Protein AF-A0A0A8UPZ7-F1 (afdb_monomer_lite)

Sequence (97 aa):
MTIKATFFGPKSSGKTKLIRFLSFSEPLNHKYLPTIGYDFYTLTNQTGHNIQIWEGSLARRINFIQREAGKDIIDLEELNDIIAQKSNQSVHNSQPA

Structure (mmCIF, N/CA/C/O backbone):
data_AF-A0A0A8UPZ7-F1
#
_entry.id   AF-A0A0A8UPZ7-F1
#
loop_
_atom_site.group_PDB
_atom_site.id
_atom_site.type_symbol
_atom_site.label_atom_id
_atom_site.label_alt_id
_atom_site.label_comp_id
_atom_site.label_asym_id
_atom_site.label_entity_id
_atom_site.label_seq_id
_atom_site.pdbx_PDB_ins_code
_atom_site.Cartn_x
_atom_site.Cartn_y
_atom_site.Cartn_z
_atom_site.occupancy
_atom_site.B_iso_or_equiv
_atom_site.auth_seq_id
_atom_site.auth_comp_id
_atom_site.auth_asym_id
_atom_site.auth_atom_id
_atom_site.pdbx_PDB_model_num
ATOM 1 N N . MET A 1 1 ? -23.267 -0.836 5.253 1.00 76.69 1 MET A N 1
ATOM 2 C CA . MET A 1 1 ? -22.552 0.074 4.327 1.00 76.69 1 MET A CA 1
ATOM 3 C C . MET A 1 1 ? -21.064 -0.243 4.378 1.00 76.69 1 MET A C 1
ATOM 5 O O . MET A 1 1 ? -20.568 -0.563 5.455 1.00 76.69 1 MET A O 1
ATOM 9 N N . THR A 1 2 ? -20.371 -0.185 3.238 1.00 82.38 2 THR A N 1
ATOM 10 C CA . THR A 1 2 ? -18.934 -0.485 3.150 1.00 82.38 2 THR A CA 1
ATOM 11 C C . THR A 1 2 ? -18.200 0.673 2.496 1.00 82.38 2 THR A C 1
ATOM 13 O O . THR A 1 2 ? -18.582 1.106 1.413 1.00 82.38 2 THR A O 1
ATOM 16 N N . ILE A 1 3 ? -17.144 1.152 3.148 1.00 86.06 3 ILE A N 1
ATOM 17 C CA . ILE A 1 3 ? -16.238 2.174 2.621 1.00 86.06 3 ILE A CA 1
ATOM 18 C C . ILE A 1 3 ? -14.974 1.469 2.135 1.00 86.06 3 ILE A C 1
ATOM 20 O O . ILE A 1 3 ? -14.430 0.617 2.834 1.00 86.06 3 ILE A O 1
ATOM 24 N N . LYS A 1 4 ? -14.503 1.811 0.935 1.00 86.75 4 LYS A N 1
ATOM 25 C CA . LYS A 1 4 ? -13.227 1.324 0.399 1.00 86.75 4 LYS A CA 1
ATOM 26 C C . LYS A 1 4 ? -12.221 2.469 0.414 1.00 86.75 4 LYS A C 1
ATOM 28 O O . LYS A 1 4 ? -12.493 3.519 -0.160 1.00 86.75 4 LYS A O 1
ATOM 33 N N . ALA A 1 5 ? -11.084 2.261 1.065 1.00 83.62 5 ALA A N 1
ATOM 34 C CA . ALA A 1 5 ? -9.986 3.215 1.142 1.00 83.62 5 ALA A CA 1
ATOM 35 C C . ALA A 1 5 ? -8.731 2.602 0.510 1.00 83.62 5 ALA A C 1
ATOM 37 O O . ALA A 1 5 ? -8.333 1.488 0.853 1.00 83.62 5 ALA A O 1
ATOM 38 N N . THR A 1 6 ? -8.095 3.329 -0.406 1.00 83.25 6 THR A N 1
ATOM 39 C CA . THR A 1 6 ? -6.862 2.890 -1.069 1.00 83.25 6 THR A CA 1
ATOM 40 C C . THR A 1 6 ? -5.742 3.872 -0.772 1.00 83.25 6 THR A C 1
ATOM 42 O O . THR A 1 6 ? -5.905 5.076 -0.956 1.00 83.25 6 THR A O 1
ATOM 45 N N . PHE A 1 7 ? -4.601 3.357 -0.319 1.00 81.62 7 PHE A N 1
ATOM 46 C CA . PHE A 1 7 ? -3.441 4.175 0.022 1.00 81.62 7 PHE A CA 1
ATOM 47 C C . PHE A 1 7 ? -2.412 4.140 -1.107 1.00 81.62 7 PHE A C 1
ATOM 49 O O . PHE A 1 7 ? -1.857 3.087 -1.427 1.00 81.62 7 PHE A O 1
ATOM 56 N N . PHE A 1 8 ? -2.114 5.313 -1.663 1.00 77.50 8 PHE A N 1
ATOM 57 C CA . PHE A 1 8 ? -1.081 5.508 -2.677 1.00 77.50 8 PHE A CA 1
ATOM 58 C C . PHE A 1 8 ? 0.053 6.372 -2.129 1.00 77.50 8 PHE A C 1
ATOM 60 O O . PHE A 1 8 ? -0.157 7.251 -1.298 1.00 77.50 8 PHE A O 1
ATOM 67 N N . GLY A 1 9 ? 1.276 6.102 -2.576 1.00 76.94 9 GLY A N 1
ATOM 68 C CA . GLY A 1 9 ? 2.438 6.915 -2.230 1.00 76.94 9 GLY A CA 1
ATOM 69 C C . GLY A 1 9 ? 3.760 6.189 -2.480 1.00 76.94 9 GLY A C 1
ATOM 70 O O . GLY A 1 9 ? 3.746 4.970 -2.692 1.00 76.94 9 GLY A O 1
ATOM 71 N N . PRO A 1 10 ? 4.898 6.898 -2.399 1.00 71.25 10 PRO A N 1
ATOM 72 C CA . PRO A 1 10 ? 6.222 6.344 -2.675 1.00 71.25 10 PRO A CA 1
ATOM 73 C C . PRO A 1 10 ? 6.583 5.123 -1.820 1.00 71.25 10 PRO A C 1
ATOM 75 O O . PRO A 1 10 ? 5.999 4.864 -0.759 1.00 71.25 10 PRO A O 1
ATOM 78 N N . LYS A 1 11 ? 7.593 4.364 -2.256 1.00 71.81 11 LYS A N 1
ATOM 79 C CA . LYS A 1 11 ? 8.206 3.327 -1.414 1.00 71.81 11 LYS A CA 1
ATOM 80 C C . LYS A 1 11 ? 8.684 3.963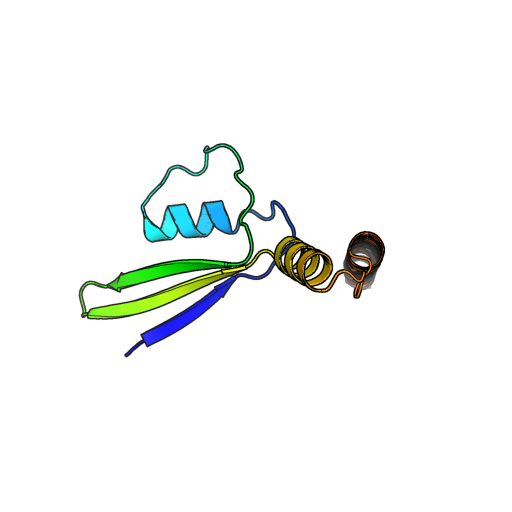 -0.101 1.00 71.81 11 LYS A C 1
ATOM 82 O O . LYS A 1 11 ? 9.139 5.100 -0.090 1.00 71.81 11 LYS A O 1
ATOM 87 N N . SER A 1 12 ? 8.539 3.238 1.006 1.00 73.50 12 SER A N 1
ATOM 88 C CA . SER A 1 12 ? 8.940 3.705 2.343 1.00 73.50 12 SER A CA 1
ATOM 89 C C . SER A 1 12 ? 8.212 4.953 2.874 1.00 73.50 12 SER A C 1
ATOM 91 O O . SER A 1 12 ? 8.606 5.472 3.911 1.00 73.50 12 SER A O 1
ATOM 93 N N . SER A 1 13 ? 7.100 5.390 2.267 1.00 81.00 13 SER A N 1
ATOM 94 C CA . SER A 1 13 ? 6.315 6.548 2.743 1.00 81.00 13 SER A CA 1
ATOM 95 C C . SER A 1 13 ? 5.508 6.304 4.034 1.00 81.00 13 SER A C 1
ATOM 97 O O . SER A 1 13 ? 4.663 7.114 4.393 1.00 81.00 13 SER A O 1
ATOM 99 N N . GLY A 1 14 ? 5.687 5.157 4.699 1.00 83.75 14 GLY A N 1
ATOM 100 C CA . GLY A 1 14 ? 5.009 4.835 5.960 1.00 83.75 14 GLY A CA 1
ATOM 101 C C . GLY A 1 14 ? 3.573 4.306 5.851 1.00 83.75 14 GLY A C 1
ATOM 102 O O . GLY A 1 14 ? 2.975 4.050 6.890 1.00 83.75 14 GLY A O 1
ATOM 103 N N . LYS A 1 15 ? 3.032 4.078 4.642 1.00 86.62 15 LYS A N 1
ATOM 104 C CA . LYS A 1 15 ? 1.662 3.549 4.429 1.00 86.62 15 LYS A CA 1
ATOM 105 C C . LYS A 1 15 ? 1.377 2.302 5.269 1.00 86.62 15 LYS A C 1
ATOM 107 O O . LYS A 1 15 ? 0.467 2.323 6.088 1.00 86.62 15 LYS A O 1
ATOM 112 N N . THR A 1 16 ? 2.224 1.283 5.147 1.00 83.56 16 THR A N 1
ATOM 113 C CA . THR A 1 16 ? 2.102 0.022 5.888 1.00 83.56 16 THR A CA 1
ATOM 114 C C . THR A 1 16 ? 2.097 0.246 7.398 1.00 83.56 16 THR A C 1
ATOM 116 O O . THR A 1 16 ? 1.280 -0.324 8.115 1.00 83.56 16 THR A O 1
ATOM 119 N N . LYS A 1 17 ? 2.974 1.135 7.890 1.00 84.06 17 LYS A N 1
ATOM 120 C CA . LYS A 1 17 ? 3.065 1.463 9.320 1.00 84.06 17 LYS A CA 1
ATOM 121 C C . LYS A 1 17 ? 1.790 2.128 9.822 1.00 84.06 17 LYS A C 1
ATOM 123 O O . LYS A 1 17 ? 1.279 1.746 10.869 1.00 84.06 17 LYS A O 1
ATOM 128 N N . LEU A 1 18 ? 1.276 3.092 9.062 1.00 84.69 18 LEU A N 1
ATOM 129 C CA . LEU A 1 18 ? 0.043 3.799 9.383 1.00 84.69 18 LEU A CA 1
ATOM 130 C C . LEU A 1 18 ? -1.155 2.846 9.387 1.00 84.69 18 LEU A C 1
ATOM 132 O O . LEU A 1 18 ? -1.929 2.846 10.338 1.00 84.69 18 LEU A O 1
ATOM 136 N N . ILE A 1 19 ? -1.286 2.004 8.360 1.00 85.12 19 ILE A N 1
ATOM 137 C CA . ILE A 1 19 ? -2.392 1.049 8.246 1.00 85.12 19 ILE A CA 1
ATOM 138 C C . ILE A 1 19 ? -2.359 0.056 9.403 1.00 85.12 19 ILE A C 1
ATOM 140 O O . ILE A 1 19 ? -3.386 -0.144 10.045 1.00 85.12 19 ILE A O 1
ATOM 144 N N . ARG A 1 20 ? -1.196 -0.523 9.718 1.00 82.56 20 ARG A N 1
ATOM 145 C CA . ARG A 1 20 ? -1.053 -1.471 10.832 1.00 82.56 20 ARG A CA 1
ATOM 146 C C . ARG A 1 20 ? -1.331 -0.836 12.190 1.00 82.56 20 ARG A C 1
ATOM 148 O O . ARG A 1 20 ? -2.000 -1.449 13.017 1.00 82.56 20 ARG A O 1
ATOM 155 N N . PHE A 1 21 ? -0.892 0.402 12.398 1.00 84.75 21 PHE A N 1
ATOM 156 C CA . PHE A 1 21 ? -1.211 1.156 13.607 1.00 84.75 21 PHE A CA 1
ATOM 157 C C . PHE A 1 21 ? -2.721 1.402 13.746 1.00 84.75 21 PHE A C 1
ATOM 159 O O . PHE A 1 21 ? -3.299 1.092 14.784 1.00 84.75 21 PHE A O 1
ATOM 166 N N . LEU A 1 22 ? -3.378 1.890 12.690 1.00 81.25 22 LEU A N 1
ATOM 167 C CA . LEU A 1 22 ? -4.821 2.163 12.704 1.00 81.25 22 LEU A CA 1
ATOM 168 C C . LEU A 1 22 ? -5.670 0.887 12.805 1.00 81.25 22 LEU A C 1
ATOM 170 O O . LEU A 1 22 ? -6.747 0.914 13.391 1.00 81.25 22 LEU A O 1
ATOM 174 N N . SER A 1 23 ? -5.196 -0.215 12.222 1.00 79.44 23 SER A N 1
ATOM 175 C CA . SER A 1 23 ? -5.949 -1.468 12.100 1.00 79.44 23 SER A CA 1
ATOM 176 C C . SER A 1 23 ? -5.782 -2.396 13.297 1.00 79.44 23 SER A C 1
ATOM 178 O O . SER A 1 23 ? -6.726 -3.076 13.687 1.00 79.44 23 SER A O 1
ATOM 180 N N . PHE A 1 24 ? -4.572 -2.448 13.854 1.00 80.94 24 PHE A N 1
ATOM 181 C CA . PHE A 1 24 ? -4.163 -3.471 14.819 1.00 80.94 24 PHE A CA 1
ATOM 182 C C . PHE A 1 24 ? -3.490 -2.886 16.063 1.00 80.94 24 PHE A C 1
ATOM 184 O O . PHE A 1 24 ? -3.014 -3.643 16.904 1.00 80.94 24 PHE A O 1
ATOM 191 N N . SER A 1 25 ? -3.401 -1.554 16.173 1.00 82.94 25 SER A N 1
ATOM 192 C CA . SER A 1 25 ? -2.658 -0.874 17.244 1.00 82.94 25 SER A CA 1
ATOM 193 C C . SER A 1 25 ? -1.196 -1.335 17.348 1.00 82.94 25 SER A C 1
ATOM 195 O O . SER A 1 25 ? -0.592 -1.290 18.418 1.00 82.94 25 SER A O 1
ATOM 197 N N . GLU A 1 26 ? -0.609 -1.773 16.226 1.00 83.31 26 GLU A N 1
ATOM 198 C CA . GLU A 1 26 ? 0.792 -2.180 16.185 1.00 83.31 26 GLU A CA 1
ATOM 199 C C . GLU A 1 26 ? 1.725 -0.978 16.415 1.00 83.31 26 GLU A C 1
ATOM 201 O O . GLU A 1 26 ? 1.490 0.111 15.878 1.00 83.31 26 GLU A O 1
ATOM 206 N N . PRO A 1 27 ? 2.837 -1.161 17.146 1.00 81.88 27 PRO A N 1
ATOM 207 C CA . PRO A 1 27 ? 3.819 -0.106 17.333 1.00 81.88 27 PRO A CA 1
ATOM 208 C C . PRO A 1 27 ? 4.474 0.301 16.003 1.00 81.88 27 PRO A C 1
ATOM 210 O O . PRO A 1 27 ? 4.876 -0.529 15.182 1.00 81.88 27 PRO A O 1
ATOM 213 N N . LEU A 1 28 ? 4.669 1.610 15.817 1.00 79.56 28 LEU A N 1
ATOM 214 C CA . LEU A 1 28 ? 5.256 2.201 14.603 1.00 79.56 28 LEU A CA 1
ATOM 215 C C . LEU A 1 28 ? 6.750 1.858 14.392 1.00 79.56 28 LEU A C 1
ATOM 217 O O . LEU A 1 28 ? 7.326 2.180 13.344 1.00 79.56 28 LEU A O 1
ATOM 221 N N . ASN A 1 29 ? 7.398 1.205 15.364 1.00 72.75 29 ASN A N 1
ATOM 222 C CA . ASN A 1 29 ? 8.842 0.941 15.351 1.00 72.75 29 ASN A CA 1
ATOM 223 C C . ASN A 1 29 ? 9.272 -0.323 14.575 1.00 72.75 29 ASN A C 1
ATOM 225 O O . ASN A 1 29 ? 10.465 -0.597 14.486 1.00 72.75 29 ASN A O 1
ATOM 229 N N . HIS A 1 30 ? 8.351 -1.071 13.966 1.00 68.56 30 HIS A N 1
ATOM 230 C CA . HIS A 1 30 ? 8.700 -2.322 13.295 1.00 68.56 30 HIS A CA 1
ATOM 231 C C . HIS A 1 30 ? 9.579 -2.127 12.042 1.00 68.56 30 HIS A C 1
ATOM 233 O O . HIS A 1 30 ? 9.529 -1.099 11.345 1.00 68.56 30 HIS A O 1
ATOM 239 N N . LYS A 1 31 ? 10.395 -3.154 11.757 1.00 74.0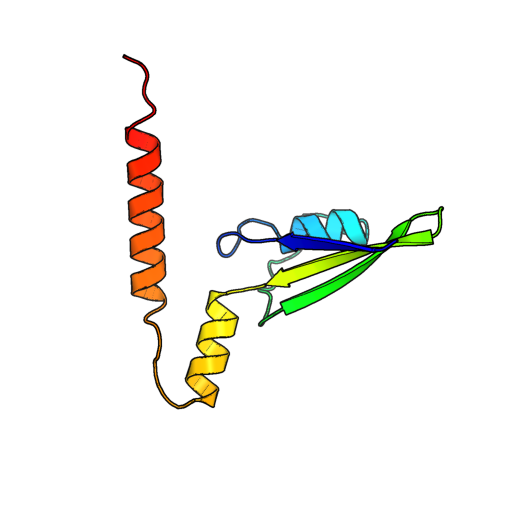6 31 LYS A N 1
ATOM 240 C CA . LYS A 1 31 ? 11.269 -3.239 10.578 1.00 74.06 31 LYS A CA 1
ATOM 241 C C . LYS A 1 31 ? 10.428 -3.147 9.305 1.00 74.06 31 LYS A C 1
ATOM 243 O O . LYS A 1 31 ? 9.399 -3.806 9.189 1.00 74.06 31 LYS A O 1
ATOM 248 N N . TYR A 1 32 ? 10.876 -2.335 8.348 1.00 70.94 32 TYR A N 1
ATOM 249 C CA . TYR A 1 32 ? 10.184 -2.185 7.071 1.00 70.94 32 TYR A CA 1
ATOM 250 C C . TYR A 1 32 ? 10.174 -3.515 6.312 1.00 70.94 32 TYR A C 1
ATOM 252 O O . TYR A 1 32 ? 11.223 -4.008 5.891 1.00 70.94 32 TYR A O 1
ATOM 260 N N . LEU A 1 33 ? 8.978 -4.069 6.131 1.00 66.88 33 LEU A N 1
ATOM 261 C CA . LEU A 1 33 ? 8.719 -5.160 5.208 1.00 66.88 33 LEU A CA 1
ATOM 262 C C . LEU A 1 33 ? 7.976 -4.569 4.012 1.00 66.88 33 LEU A C 1
ATOM 264 O O . LEU A 1 33 ? 6.880 -4.037 4.175 1.00 66.88 33 LEU A O 1
ATOM 268 N N . PRO A 1 34 ? 8.572 -4.584 2.816 1.00 65.31 34 PRO A N 1
ATOM 269 C CA . PRO A 1 34 ? 7.905 -4.038 1.648 1.00 65.31 34 PRO A CA 1
ATOM 270 C C . PRO A 1 34 ? 6.678 -4.897 1.283 1.00 65.31 34 PRO A C 1
ATOM 272 O O . PRO A 1 34 ? 6.794 -6.122 1.197 1.00 65.31 34 PRO A O 1
ATOM 275 N N . THR A 1 35 ? 5.539 -4.258 0.996 1.00 66.12 35 THR A N 1
ATOM 276 C CA . THR A 1 35 ? 4.318 -4.885 0.447 1.00 66.12 35 THR A CA 1
ATOM 277 C C . THR A 1 35 ? 4.575 -5.475 -0.940 1.00 66.12 35 THR A C 1
ATOM 279 O O . THR A 1 35 ? 5.264 -4.859 -1.761 1.00 66.12 35 THR A O 1
ATOM 282 N N . ILE A 1 36 ? 4.070 -6.679 -1.222 1.00 65.25 36 ILE A N 1
ATOM 283 C CA . ILE A 1 36 ? 4.153 -7.325 -2.544 1.00 65.25 36 ILE A CA 1
ATOM 284 C C . ILE A 1 36 ? 2.776 -7.266 -3.200 1.00 65.25 36 ILE A C 1
ATOM 286 O O . ILE A 1 36 ? 1.841 -7.905 -2.739 1.00 65.25 36 ILE A O 1
ATOM 290 N N . GLY A 1 37 ? 2.647 -6.527 -4.305 1.00 70.00 37 GLY A N 1
ATOM 291 C CA . GLY A 1 37 ? 1.364 -6.405 -4.993 1.00 70.00 37 GLY A CA 1
ATOM 292 C C . GLY A 1 37 ? 0.371 -5.581 -4.177 1.00 70.00 37 GLY A C 1
ATOM 293 O O . GLY A 1 37 ? 0.509 -4.359 -4.160 1.00 70.00 37 GLY A O 1
ATOM 294 N N . TYR A 1 38 ? -0.603 -6.247 -3.547 1.00 74.38 38 TYR A N 1
ATOM 295 C CA . TYR A 1 38 ? -1.638 -5.626 -2.719 1.00 74.38 38 TYR A CA 1
ATOM 296 C C . TYR A 1 38 ? -1.840 -6.376 -1.400 1.00 74.38 38 TYR A C 1
ATOM 298 O O . TYR A 1 38 ? -2.051 -7.587 -1.419 1.00 74.38 38 TYR A O 1
ATOM 306 N N . ASP A 1 39 ? -1.858 -5.630 -0.298 1.00 74.81 39 ASP A N 1
ATOM 307 C CA . ASP A 1 39 ? -2.333 -6.086 1.005 1.00 74.81 39 ASP A CA 1
ATOM 308 C C . ASP A 1 39 ? -3.763 -5.576 1.244 1.00 74.81 39 ASP A C 1
ATOM 310 O O . ASP A 1 39 ? -4.126 -4.457 0.858 1.00 74.81 39 ASP A O 1
ATOM 314 N N . PHE A 1 40 ? -4.581 -6.418 1.877 1.00 81.56 40 PHE A N 1
ATOM 315 C CA . PHE A 1 40 ? -6.001 -6.168 2.108 1.00 81.56 40 PHE A CA 1
ATOM 316 C C . PHE A 1 40 ? -6.326 -6.292 3.588 1.00 81.56 40 PHE A C 1
ATOM 318 O O .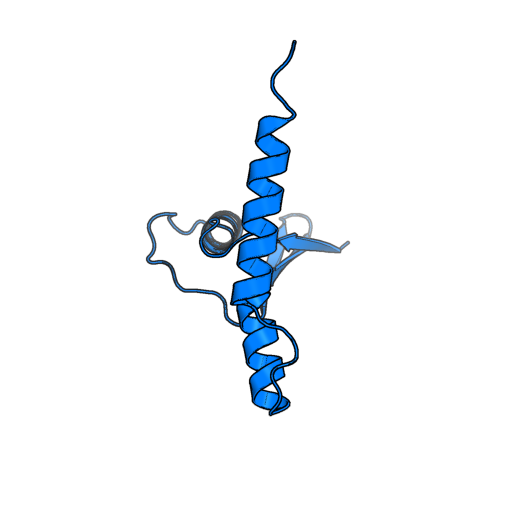 PHE A 1 40 ? -6.052 -7.320 4.207 1.00 81.56 40 PHE A O 1
ATOM 325 N N . TYR A 1 41 ? -6.984 -5.274 4.132 1.00 82.44 41 TYR A N 1
ATOM 326 C CA . TYR A 1 41 ? -7.454 -5.273 5.513 1.00 82.44 41 TYR A CA 1
ATOM 327 C C . TYR A 1 41 ? -8.927 -4.883 5.553 1.00 82.44 41 TYR A C 1
ATOM 329 O O . TYR A 1 41 ? -9.372 -4.034 4.785 1.00 82.44 41 TYR A O 1
ATOM 337 N N . THR A 1 42 ? -9.699 -5.500 6.443 1.00 83.12 42 THR A N 1
ATOM 338 C CA . THR A 1 42 ? -11.077 -5.076 6.715 1.00 83.12 42 THR A CA 1
ATOM 339 C C . THR A 1 42 ? -11.182 -4.692 8.177 1.00 83.12 42 THR A C 1
ATOM 341 O O . THR A 1 42 ? -10.897 -5.507 9.049 1.00 83.12 42 THR A O 1
ATOM 344 N N . LEU A 1 43 ? -11.586 -3.452 8.430 1.00 83.25 43 LEU A N 1
ATOM 345 C CA . LEU A 1 43 ? -11.902 -2.945 9.756 1.00 83.25 43 LEU A CA 1
ATOM 346 C C . LEU A 1 43 ? -13.410 -2.869 9.900 1.00 83.25 43 LEU A C 1
ATOM 348 O O . LEU A 1 43 ? -14.083 -2.260 9.070 1.00 83.25 43 LEU A O 1
ATOM 352 N N . THR A 1 44 ? -13.933 -3.460 10.962 1.00 82.31 44 THR A N 1
ATOM 353 C CA . THR A 1 44 ? -15.352 -3.382 11.299 1.00 82.31 44 THR A CA 1
ATOM 354 C C . THR A 1 44 ? -15.493 -2.526 12.544 1.00 82.31 44 THR A C 1
ATOM 356 O O . THR A 1 44 ? -14.852 -2.793 13.559 1.00 82.31 44 THR A O 1
ATOM 359 N N . ASN A 1 45 ? -16.296 -1.466 12.467 1.00 80.50 45 ASN A N 1
ATOM 360 C CA . ASN A 1 45 ? -16.562 -0.632 13.635 1.00 80.50 45 ASN A CA 1
ATOM 361 C C . ASN A 1 45 ? -17.640 -1.266 14.543 1.00 80.50 45 ASN A C 1
ATOM 363 O O . ASN A 1 45 ? -18.311 -2.230 14.171 1.00 80.50 45 ASN A O 1
ATOM 367 N N . GLN A 1 46 ? -17.854 -0.681 15.724 1.00 79.38 46 GLN A N 1
ATOM 368 C CA . GLN A 1 46 ? -18.846 -1.158 16.704 1.00 79.38 46 GLN A CA 1
ATOM 369 C C . GLN A 1 46 ? -20.299 -1.107 16.198 1.00 79.38 46 GLN A C 1
ATOM 371 O O . GLN A 1 46 ? -21.157 -1.799 16.733 1.00 79.38 46 GLN A O 1
ATOM 376 N N . THR A 1 47 ? -20.582 -0.318 15.157 1.00 83.25 47 THR A N 1
ATOM 377 C CA . THR A 1 47 ? -21.911 -0.221 14.532 1.00 83.25 47 THR A CA 1
ATOM 378 C C . THR A 1 47 ? -22.064 -1.146 13.316 1.00 83.25 47 THR A C 1
ATOM 380 O O . THR A 1 47 ? -23.047 -1.031 12.590 1.00 83.25 47 THR A O 1
ATOM 383 N N . GLY A 1 48 ? -21.093 -2.028 13.045 1.00 79.88 48 GLY A N 1
ATOM 384 C CA . GLY A 1 48 ? -21.133 -2.994 11.939 1.00 79.88 48 GLY A CA 1
ATOM 385 C C . GLY A 1 48 ? -20.798 -2.426 10.551 1.00 79.88 48 GLY A C 1
ATOM 386 O O . GLY A 1 48 ? -20.997 -3.099 9.539 1.00 79.88 48 GLY A O 1
ATOM 387 N N . HIS A 1 49 ? -20.299 -1.191 10.463 1.00 85.00 49 HIS A N 1
ATOM 388 C CA . HIS A 1 49 ? -19.785 -0.625 9.218 1.00 85.00 49 HIS A CA 1
ATOM 389 C C . HIS A 1 49 ? -18.387 -1.159 8.917 1.00 85.00 49 HIS A C 1
ATOM 391 O O . HIS A 1 49 ? -17.522 -1.196 9.792 1.00 85.00 49 HIS A O 1
ATOM 397 N N . ASN A 1 50 ? -18.163 -1.513 7.651 1.00 86.69 50 ASN A N 1
ATOM 398 C CA . ASN A 1 50 ? -16.902 -2.085 7.193 1.00 86.69 50 ASN A CA 1
ATOM 399 C C . ASN A 1 50 ? -16.086 -1.048 6.419 1.00 86.69 50 ASN A C 1
ATOM 401 O O . ASN A 1 50 ? -16.592 -0.430 5.481 1.00 86.69 50 ASN A O 1
ATOM 405 N N . ILE A 1 51 ? -14.811 -0.914 6.766 1.00 85.50 51 ILE A N 1
ATOM 406 C CA . ILE A 1 51 ? -13.803 -0.185 6.004 1.00 85.50 51 ILE A CA 1
ATOM 407 C C . ILE A 1 51 ? -12.848 -1.215 5.412 1.00 85.50 51 ILE A C 1
ATOM 409 O O . ILE A 1 51 ? -12.174 -1.936 6.141 1.00 85.50 51 ILE A O 1
ATOM 413 N N . GLN A 1 52 ? -12.789 -1.291 4.089 1.00 88.06 52 GLN A N 1
ATOM 414 C CA . GLN A 1 52 ? -11.824 -2.117 3.375 1.00 88.06 52 GLN A CA 1
ATOM 415 C C . GLN A 1 52 ? -10.627 -1.255 2.989 1.00 88.06 52 GLN A C 1
ATOM 417 O O . GLN A 1 52 ? -10.767 -0.314 2.209 1.00 88.06 52 GLN A O 1
ATOM 422 N N . ILE A 1 53 ? -9.457 -1.587 3.518 1.00 84.19 53 ILE A N 1
ATOM 423 C CA . ILE A 1 53 ? -8.192 -0.915 3.243 1.00 84.19 53 ILE A CA 1
ATOM 424 C C . ILE A 1 53 ? -7.413 -1.733 2.220 1.00 84.19 53 ILE A C 1
ATOM 426 O O . ILE A 1 53 ? -7.200 -2.931 2.401 1.00 84.19 53 ILE A O 1
ATOM 430 N N . TRP A 1 54 ? -7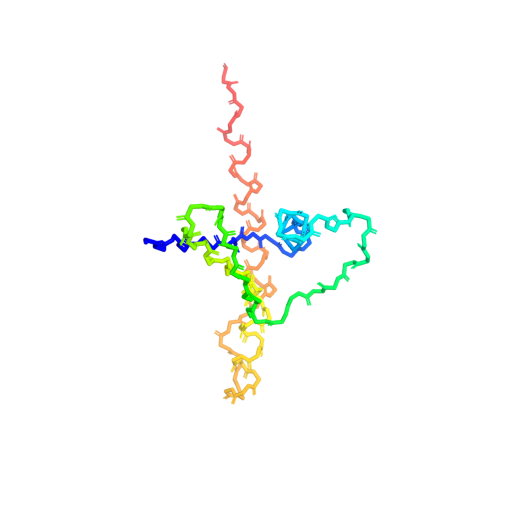.004 -1.063 1.148 1.00 83.38 54 TRP A N 1
ATOM 431 C CA . TRP A 1 54 ? -6.228 -1.630 0.053 1.00 83.38 54 TRP A CA 1
ATOM 432 C C . TRP A 1 54 ? -4.882 -0.904 0.004 1.00 83.38 54 TRP A C 1
ATOM 434 O O . TRP A 1 54 ? -4.826 0.292 -0.301 1.00 83.38 54 TRP A O 1
ATOM 444 N N . GLU A 1 55 ? -3.796 -1.609 0.311 1.00 79.69 55 GLU A N 1
ATOM 445 C CA . GLU A 1 55 ? -2.436 -1.080 0.206 1.00 79.69 55 GLU A CA 1
ATOM 446 C C . GLU A 1 55 ? -1.727 -1.717 -0.981 1.00 79.69 55 GLU A C 1
ATOM 448 O O . GLU A 1 55 ? -1.493 -2.918 -0.988 1.00 79.69 55 GLU A O 1
ATOM 453 N N . GLY A 1 56 ? -1.356 -0.916 -1.978 1.00 73.19 56 GLY A N 1
ATOM 454 C CA . GLY A 1 56 ? -0.631 -1.395 -3.151 1.00 73.19 56 GLY A CA 1
ATOM 455 C C . GLY A 1 56 ? 0.818 -0.917 -3.191 1.00 73.19 56 GLY A C 1
ATOM 456 O O . GLY A 1 56 ? 1.109 0.249 -2.913 1.00 73.19 56 GLY A O 1
ATOM 457 N N . SER A 1 57 ? 1.731 -1.782 -3.639 1.00 73.50 57 SER A N 1
ATOM 458 C CA . SER A 1 57 ? 3.038 -1.365 -4.158 1.00 73.50 57 SER A CA 1
ATOM 459 C C . SER A 1 57 ? 3.019 -1.427 -5.684 1.00 73.50 57 SER A C 1
ATOM 461 O O . SER A 1 57 ? 3.197 -2.496 -6.273 1.00 73.50 57 SER A O 1
ATOM 463 N N . LEU A 1 58 ? 2.821 -0.271 -6.326 1.00 71.00 58 LEU A N 1
ATOM 464 C CA . LEU A 1 58 ? 2.734 -0.167 -7.787 1.00 71.00 58 LEU A CA 1
ATOM 465 C C . LEU A 1 58 ? 3.995 -0.713 -8.474 1.00 71.00 58 LEU A C 1
ATOM 467 O O . LEU A 1 58 ? 3.889 -1.561 -9.353 1.00 71.00 58 LEU A O 1
ATOM 471 N N . ALA A 1 59 ? 5.180 -0.319 -7.996 1.00 67.44 59 ALA A N 1
ATOM 472 C CA . ALA A 1 59 ? 6.459 -0.788 -8.532 1.00 67.44 59 ALA A CA 1
ATOM 473 C C . ALA A 1 59 ? 6.583 -2.322 -8.496 1.00 67.44 59 ALA A C 1
ATOM 475 O O . ALA A 1 59 ? 6.983 -2.951 -9.468 1.00 67.44 59 ALA A O 1
ATOM 476 N N . ARG A 1 60 ? 6.175 -2.968 -7.397 1.00 67.56 60 ARG A N 1
ATOM 477 C CA . ARG A 1 60 ? 6.218 -4.435 -7.318 1.00 67.56 60 ARG A CA 1
ATOM 478 C C . ARG A 1 60 ? 5.144 -5.119 -8.142 1.00 67.56 60 ARG A C 1
ATOM 480 O O . ARG A 1 60 ? 5.398 -6.204 -8.652 1.00 67.56 60 ARG A O 1
ATOM 487 N N . ARG A 1 61 ? 3.961 -4.514 -8.266 1.00 71.44 61 ARG A N 1
ATOM 488 C CA . ARG A 1 61 ? 2.897 -5.048 -9.120 1.00 71.44 61 ARG A CA 1
ATOM 489 C C . ARG A 1 61 ? 3.321 -5.029 -10.586 1.00 71.44 61 ARG A C 1
ATOM 491 O O . ARG A 1 61 ? 3.121 -6.026 -11.267 1.00 71.44 61 ARG A O 1
ATOM 498 N N . ILE A 1 62 ? 3.946 -3.942 -11.029 1.00 73.62 62 ILE A N 1
ATOM 499 C CA . ILE A 1 62 ? 4.493 -3.811 -12.381 1.00 73.62 62 ILE A CA 1
ATOM 500 C C . ILE A 1 62 ? 5.625 -4.822 -12.601 1.00 73.62 62 ILE A C 1
ATOM 502 O O . ILE A 1 62 ? 5.546 -5.591 -13.551 1.00 73.62 62 ILE A O 1
ATOM 506 N N . ASN A 1 63 ? 6.585 -4.9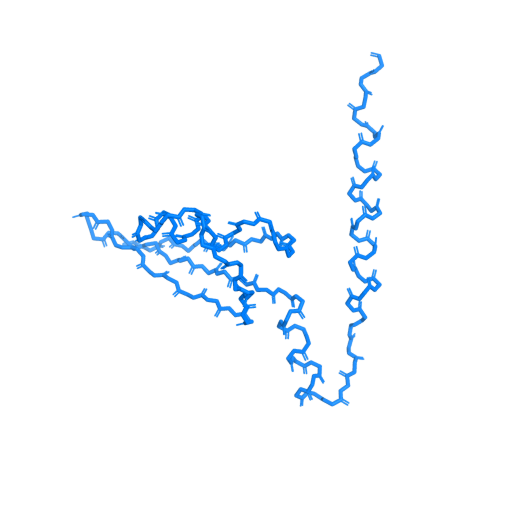37 -11.673 1.00 72.81 63 ASN A N 1
ATOM 507 C CA . ASN A 1 63 ? 7.641 -5.958 -11.755 1.00 72.81 63 ASN A CA 1
ATOM 508 C C . ASN A 1 63 ? 7.093 -7.387 -11.849 1.00 72.81 63 ASN A C 1
ATOM 510 O O . ASN A 1 63 ? 7.589 -8.192 -12.631 1.00 72.81 63 ASN A O 1
ATOM 514 N N . PHE A 1 64 ? 6.070 -7.715 -11.055 1.00 74.50 64 PHE A N 1
ATOM 515 C CA . PHE A 1 64 ? 5.412 -9.016 -11.138 1.00 74.50 64 PHE A CA 1
ATOM 516 C C . PHE A 1 64 ? 4.791 -9.229 -12.523 1.00 74.50 64 PHE A C 1
ATOM 518 O O . PHE A 1 64 ? 5.075 -10.235 -13.159 1.00 74.50 64 PHE A O 1
ATOM 525 N N . ILE A 1 65 ? 3.998 -8.272 -13.015 1.00 76.62 65 ILE A N 1
ATOM 526 C CA . ILE A 1 65 ? 3.348 -8.368 -14.330 1.00 76.62 65 ILE A CA 1
ATOM 527 C C . ILE A 1 65 ? 4.385 -8.517 -15.449 1.00 76.62 65 ILE A C 1
ATOM 529 O O . ILE A 1 65 ? 4.201 -9.361 -16.315 1.00 76.62 65 ILE A O 1
ATOM 533 N N . GLN A 1 66 ? 5.477 -7.752 -15.417 1.00 81.88 66 GLN A N 1
ATOM 534 C CA . GLN A 1 66 ? 6.548 -7.828 -16.417 1.00 81.88 66 GLN A CA 1
ATOM 535 C C . GLN A 1 66 ? 7.238 -9.187 -16.429 1.00 81.88 66 GLN A C 1
ATOM 537 O O . GLN A 1 66 ? 7.436 -9.770 -17.494 1.00 81.88 66 GLN A O 1
ATOM 542 N N . ARG A 1 67 ? 7.527 -9.735 -15.241 1.00 81.81 67 ARG A N 1
ATOM 543 C CA . ARG A 1 67 ? 8.102 -11.074 -15.103 1.00 81.81 67 ARG A CA 1
ATOM 544 C C . ARG A 1 67 ? 7.173 -12.151 -15.658 1.00 81.81 67 ARG A C 1
ATOM 546 O O . ARG A 1 67 ? 7.626 -12.989 -16.426 1.00 81.81 67 ARG A O 1
ATOM 553 N N . GLU A 1 68 ? 5.891 -12.123 -15.291 1.00 81.75 68 GLU A N 1
ATOM 554 C CA . GLU A 1 68 ? 4.913 -13.109 -15.779 1.00 81.75 68 GLU A CA 1
ATOM 555 C C . GLU A 1 68 ? 4.615 -12.937 -17.280 1.00 81.75 68 GLU A C 1
ATOM 557 O O . GLU A 1 68 ? 4.337 -13.911 -17.974 1.00 81.75 68 GLU A O 1
ATOM 562 N N . ALA A 1 69 ? 4.705 -11.712 -17.805 1.00 82.31 69 ALA A N 1
ATOM 563 C CA . ALA A 1 69 ? 4.546 -11.424 -19.229 1.00 82.31 69 ALA A CA 1
ATOM 564 C C . ALA A 1 69 ? 5.806 -11.730 -20.061 1.00 82.31 69 ALA A C 1
ATOM 566 O O . ALA A 1 69 ? 5.732 -11.727 -21.292 1.00 82.31 69 ALA A O 1
ATOM 567 N N . GLY A 1 70 ? 6.959 -11.950 -19.415 1.00 84.62 70 GLY A N 1
ATOM 568 C CA . GLY A 1 70 ? 8.253 -12.143 -20.075 1.00 84.62 70 GLY A CA 1
ATOM 569 C C . GLY A 1 70 ? 8.710 -10.939 -20.907 1.00 84.62 70 GLY A C 1
ATOM 570 O O . GLY A 1 70 ? 9.468 -11.107 -21.860 1.00 84.62 70 GLY A O 1
ATOM 571 N N . LYS A 1 71 ? 8.201 -9.740 -20.602 1.00 81.69 71 LYS A N 1
ATOM 572 C CA . LYS A 1 71 ? 8.491 -8.494 -21.320 1.00 81.69 71 LYS A CA 1
ATOM 573 C C . LYS A 1 71 ? 8.557 -7.344 -20.330 1.00 81.69 71 LYS A C 1
ATOM 575 O O . LYS A 1 71 ? 7.664 -7.203 -19.495 1.00 81.69 71 LYS A O 1
ATOM 580 N N . ASP A 1 72 ? 9.555 -6.486 -20.487 1.00 76.94 72 ASP A N 1
ATOM 581 C CA . ASP A 1 72 ? 9.593 -5.210 -19.785 1.00 76.94 72 ASP A CA 1
ATOM 582 C C . ASP A 1 72 ? 8.649 -4.230 -20.484 1.00 76.94 72 ASP A C 1
ATOM 584 O O . ASP A 1 72 ? 8.866 -3.812 -21.618 1.00 76.94 72 ASP A O 1
ATOM 588 N N . ILE A 1 73 ? 7.524 -3.958 -19.824 1.00 71.75 73 ILE A N 1
ATOM 589 C CA . ILE A 1 73 ? 6.436 -3.112 -20.329 1.00 71.75 73 ILE A CA 1
ATOM 590 C C . ILE A 1 73 ? 6.650 -1.659 -19.880 1.00 71.75 73 ILE A C 1
ATOM 592 O O . ILE A 1 73 ? 6.233 -0.736 -20.574 1.00 71.75 73 ILE A O 1
ATOM 596 N N . ILE A 1 74 ? 7.273 -1.454 -18.715 1.00 73.25 74 ILE A N 1
ATOM 597 C CA . ILE A 1 74 ? 7.497 -0.158 -18.075 1.00 73.25 74 ILE A CA 1
ATOM 598 C C . ILE A 1 74 ? 8.896 -0.156 -17.442 1.00 73.25 74 ILE A C 1
ATOM 600 O O . ILE A 1 74 ? 9.215 -1.011 -16.612 1.00 73.25 74 ILE A O 1
ATOM 604 N N . ASP A 1 75 ? 9.708 0.845 -17.778 1.00 74.94 75 ASP A N 1
ATOM 605 C CA . ASP A 1 75 ? 10.929 1.135 -17.027 1.00 74.94 75 ASP A CA 1
ATOM 606 C C . ASP A 1 75 ? 10.555 1.840 -15.714 1.00 74.94 75 ASP A C 1
ATOM 608 O O . ASP A 1 75 ? 10.096 2.986 -15.677 1.00 74.94 75 ASP A O 1
ATOM 612 N N . LEU A 1 76 ? 10.671 1.104 -14.610 1.00 70.81 76 LEU A N 1
ATOM 613 C CA . LEU A 1 76 ? 10.314 1.607 -13.289 1.00 70.81 76 LEU A CA 1
ATOM 614 C C . LEU A 1 76 ? 11.338 2.585 -12.721 1.00 70.81 76 LEU A C 1
ATOM 616 O O . LEU A 1 76 ? 10.965 3.378 -11.854 1.00 70.81 76 LEU A O 1
ATOM 620 N N . GLU A 1 77 ? 12.599 2.513 -13.138 1.00 72.69 77 GLU A N 1
ATOM 621 C CA . GLU A 1 77 ? 13.618 3.469 -12.702 1.00 72.69 77 GLU A CA 1
ATOM 622 C C . GLU A 1 77 ? 13.354 4.813 -13.376 1.00 72.69 77 GLU A C 1
ATOM 624 O O . GLU A 1 77 ? 13.149 5.806 -12.674 1.00 72.69 77 GLU A O 1
ATOM 629 N N . GLU A 1 78 ? 13.160 4.810 -14.697 1.00 76.06 78 GLU A N 1
ATOM 630 C CA . GLU A 1 78 ? 12.808 6.008 -15.466 1.00 76.06 78 GLU A CA 1
ATOM 631 C C . GLU A 1 78 ? 11.524 6.671 -14.939 1.00 76.06 78 GLU A C 1
ATOM 633 O O . GLU A 1 78 ? 11.468 7.884 -14.717 1.00 76.06 78 GLU A O 1
ATOM 638 N N . LEU A 1 79 ? 10.479 5.881 -14.667 1.00 70.50 79 LEU A N 1
ATOM 639 C CA . LEU A 1 79 ? 9.219 6.417 -14.153 1.00 70.50 79 LEU A CA 1
ATOM 640 C C . LEU A 1 79 ? 9.384 7.064 -12.767 1.00 70.50 79 LEU A C 1
ATOM 642 O O . LEU A 1 79 ? 8.785 8.110 -12.499 1.00 70.50 79 LEU A O 1
ATOM 646 N N . ASN A 1 80 ? 10.177 6.455 -11.879 1.00 66.88 80 ASN A N 1
ATOM 647 C CA . ASN A 1 80 ? 10.447 7.024 -10.558 1.00 66.88 80 ASN A CA 1
ATOM 648 C C . ASN A 1 80 ? 11.254 8.322 -10.665 1.00 66.88 80 ASN A C 1
ATOM 650 O O . ASN A 1 80 ? 10.940 9.279 -9.952 1.00 66.88 80 ASN A O 1
ATOM 654 N N . ASP A 1 81 ? 12.223 8.380 -11.579 1.00 74.81 81 ASP A N 1
ATOM 655 C CA . ASP A 1 81 ? 13.021 9.578 -11.834 1.00 74.81 81 ASP A CA 1
ATOM 656 C C . ASP A 1 81 ? 12.152 10.727 -12.358 1.00 74.81 81 ASP A C 1
ATOM 658 O O . ASP A 1 81 ? 12.217 11.843 -11.834 1.00 74.81 81 ASP A O 1
ATOM 662 N N . ILE A 1 82 ? 11.248 10.455 -13.306 1.00 75.94 82 ILE A N 1
ATOM 663 C CA . ILE A 1 82 ? 10.287 11.445 -13.821 1.00 75.94 82 ILE A CA 1
ATOM 664 C C . ILE A 1 82 ? 9.385 11.978 -12.698 1.00 75.94 82 ILE A C 1
ATOM 666 O O . ILE A 1 82 ? 9.136 13.185 -12.612 1.00 75.94 82 ILE A O 1
ATOM 670 N N . ILE A 1 83 ? 8.878 11.102 -11.825 1.00 70.38 83 ILE A N 1
ATOM 671 C CA . ILE A 1 83 ? 8.023 11.504 -10.697 1.00 70.38 83 ILE A CA 1
ATOM 672 C C . ILE A 1 83 ? 8.805 12.382 -9.715 1.00 70.38 83 ILE A C 1
ATOM 674 O O . ILE A 1 83 ? 8.299 13.427 -9.299 1.00 70.38 83 ILE A O 1
ATOM 678 N N . ALA A 1 84 ? 10.034 11.993 -9.367 1.00 70.50 84 ALA A N 1
ATOM 679 C CA . ALA A 1 84 ? 10.887 12.750 -8.457 1.00 70.50 84 ALA A CA 1
ATOM 680 C C . ALA A 1 84 ? 11.200 14.147 -9.016 1.00 70.50 84 ALA A C 1
ATOM 682 O O . ALA A 1 84 ? 11.017 15.153 -8.322 1.00 70.50 84 ALA A O 1
ATOM 683 N N . GLN A 1 85 ? 11.568 14.232 -10.297 1.00 76.31 85 GLN A N 1
ATOM 684 C CA . GLN A 1 85 ? 11.823 15.500 -10.982 1.00 76.31 85 GLN A CA 1
ATOM 685 C C . GLN A 1 85 ? 10.586 16.408 -10.991 1.00 76.31 85 GLN A C 1
ATOM 687 O O . GLN A 1 85 ? 10.686 17.584 -10.635 1.00 76.31 85 GLN A O 1
ATOM 692 N N . LYS A 1 86 ? 9.403 15.866 -11.308 1.00 74.12 86 LYS A N 1
ATOM 693 C CA . LYS A 1 86 ? 8.148 16.636 -11.283 1.00 74.12 86 LYS A CA 1
ATOM 694 C C . LYS A 1 86 ? 7.760 17.090 -9.877 1.00 74.12 86 LYS A 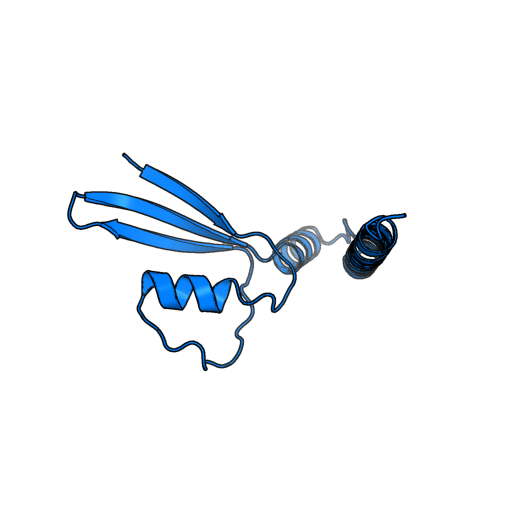C 1
ATOM 696 O O . LYS A 1 86 ? 7.295 18.218 -9.716 1.00 74.12 86 LYS A O 1
ATOM 701 N N . SER A 1 87 ? 7.977 16.260 -8.854 1.00 68.75 87 SER A N 1
ATOM 702 C CA . SER A 1 87 ? 7.721 16.664 -7.467 1.00 68.75 87 SER A CA 1
ATOM 703 C C . SER A 1 87 ? 8.627 17.818 -7.032 1.00 68.75 87 SER A C 1
ATOM 705 O O . SER A 1 87 ? 8.131 18.790 -6.468 1.00 68.75 87 SER A O 1
ATOM 707 N N . ASN A 1 88 ? 9.910 17.797 -7.403 1.00 65.31 88 ASN A N 1
ATOM 708 C CA . ASN A 1 88 ? 10.847 18.875 -7.081 1.00 65.31 88 ASN A CA 1
ATOM 709 C C . ASN A 1 88 ? 10.541 20.174 -7.849 1.00 65.31 88 ASN A C 1
ATOM 711 O O . ASN A 1 88 ? 10.655 21.259 -7.283 1.00 65.31 88 ASN A O 1
ATOM 715 N N . GLN A 1 89 ? 10.080 20.086 -9.101 1.00 60.66 89 GLN A N 1
ATOM 716 C CA . GLN A 1 89 ? 9.631 21.256 -9.870 1.00 60.66 89 GLN A CA 1
ATOM 717 C C . GLN A 1 89 ? 8.363 21.897 -9.287 1.00 60.66 89 GLN A C 1
ATOM 719 O O . GLN A 1 89 ? 8.237 23.120 -9.284 1.00 60.66 89 GLN A O 1
ATOM 724 N N . SER A 1 90 ? 7.437 21.097 -8.747 1.00 56.81 90 SER A N 1
ATOM 725 C CA . SER A 1 90 ? 6.209 21.622 -8.132 1.00 56.81 90 SER A CA 1
ATOM 726 C C . SER A 1 90 ? 6.452 22.411 -6.839 1.00 56.81 90 SER A C 1
ATOM 728 O O . SER A 1 90 ? 5.706 23.341 -6.555 1.00 56.81 90 SER A O 1
ATOM 730 N N . VAL A 1 91 ? 7.524 22.102 -6.096 1.00 55.66 91 VAL A N 1
ATOM 731 C CA . VAL A 1 91 ? 7.892 22.799 -4.849 1.00 55.66 91 VAL A CA 1
ATOM 732 C C . VAL A 1 91 ? 8.517 24.172 -5.129 1.00 55.66 91 VAL A C 1
ATOM 734 O O . VAL A 1 91 ? 8.333 25.106 -4.345 1.00 55.66 91 VAL A O 1
ATOM 737 N N . HIS A 1 92 ? 9.206 24.335 -6.264 1.00 50.59 92 HIS A N 1
ATOM 738 C CA . HIS A 1 92 ? 9.908 25.581 -6.585 1.00 50.59 92 HIS A CA 1
ATOM 739 C C . HIS A 1 92 ? 8.984 26.707 -7.082 1.00 50.59 92 HIS A C 1
ATOM 741 O O . HIS A 1 92 ? 9.320 27.877 -6.923 1.00 50.59 92 HIS A O 1
ATOM 747 N N . ASN A 1 93 ? 7.797 26.370 -7.598 1.00 52.78 93 ASN A N 1
ATOM 748 C CA . ASN A 1 93 ? 6.797 27.339 -8.071 1.00 52.78 93 ASN A CA 1
ATOM 749 C C . ASN A 1 93 ? 5.852 27.858 -6.968 1.00 52.78 93 ASN A C 1
ATOM 751 O O . ASN A 1 93 ? 4.951 28.641 -7.254 1.00 52.78 93 ASN A O 1
ATOM 755 N N . SER A 1 94 ? 6.035 27.422 -5.719 1.00 50.78 94 SER A N 1
ATOM 756 C CA . SER A 1 94 ? 5.197 27.802 -4.569 1.00 50.78 94 SER A CA 1
ATOM 757 C C . SER A 1 94 ? 5.849 28.809 -3.609 1.00 50.78 94 SER A C 1
ATOM 759 O O . SER A 1 94 ? 5.339 29.013 -2.508 1.00 50.78 94 SER A O 1
ATOM 761 N N . GLN A 1 95 ? 6.948 29.467 -3.996 1.00 43.56 95 GLN A N 1
ATOM 762 C CA . GLN A 1 95 ? 7.429 30.633 -3.246 1.00 43.56 95 GLN A CA 1
ATOM 763 C C . GLN A 1 95 ? 6.557 31.856 -3.579 1.00 43.56 95 GLN A C 1
ATOM 765 O O . GLN A 1 95 ? 6.424 32.187 -4.758 1.00 43.56 95 GLN A O 1
ATOM 770 N N . PRO A 1 96 ? 5.937 32.515 -2.581 1.00 48.78 96 PRO A N 1
ATOM 771 C CA . PRO A 1 96 ? 5.191 33.740 -2.823 1.00 48.78 96 PRO A CA 1
ATOM 772 C C . PRO A 1 96 ? 6.159 34.859 -3.221 1.00 48.78 96 PRO A C 1
ATOM 774 O O . PRO A 1 96 ? 7.255 34.958 -2.663 1.00 48.78 96 PRO A O 1
ATOM 777 N N . ALA A 1 97 ? 5.739 35.654 -4.205 1.00 49.28 97 ALA A N 1
ATOM 778 C CA . ALA A 1 97 ? 6.347 36.938 -4.538 1.00 49.28 97 ALA A CA 1
ATOM 779 C C . ALA A 1 97 ? 6.253 37.924 -3.364 1.00 49.28 97 ALA A C 1
ATOM 781 O O . ALA A 1 97 ? 5.273 37.820 -2.587 1.00 49.28 97 ALA A O 1
#

Radius of gyration: 17.25 Å; chains: 1; bounding box: 36×50×39 Å

pLDDT: mean 75.14, std 9.55, range [43.56, 88.06]

Organism: Legionella hackeliae (NCBI:txid449)

InterPro domains:
  IPR027417 P-loop containing nucleoside triphosphate hydrolase [G3DSA:3.40.50.300] (1-90)
  IPR027417 P-loop containing nucleoside triphosphate hydrolase [SSF52540] (2-55)

Secondary structure (DSSP, 8-state):
-EEEEEE---TTSSHHHHHHHHHH---TTS------SEEEEEEE-TTS-EEEEEEE-HHHHHHHHHHHHTS--S-HHHHHHHHHHHHHHHHHTT---

Foldseek 3Di:
DEAEEEDDDDPPPCPVLVCCCVAPVDDSPDDDDTDAAWDWDWDADPVRYIYIYIYGDPLNNLVVVCVVVVHNPDDPVVVVVVVVVVVVVVVVVPDDD